Protein AF-A0A6P0Y544-F1 (afdb_monomer)

Nearest PDB structures (foldseek):
  5knd-assembly1_G  TM=3.732E-01  e=9.004E+00  Enterococcus hirae ATCC 9790

Mean predicted aligned error: 13.7 Å

Radius of gyration: 17.19 Å; Cα contacts (8 Å, |Δi|>4): 96; chains: 1; bounding box: 33×35×45 Å

Foldseek 3Di:
DDKDFDPVQLVVLVVDDPVVVVVDDPVVSVCRNRGIDDDPVPDDPLVVLQVVQVVVVCVVCVVVVHPPPPPPPCPPDDDPFPWHWHWDDDPPDTDTDTGTPVNVD

Sequence (105 aa):
MWILKSDESAEQGRQIPSEVKQTLSKDELEWLESGFYVELESFSPRKLLQVVSQGIAKTQAVANGYTSTSDNSLDSGDSSDDGIILIDIDDDNRNVGFFPSDSFG

Solvent-accessible surface area (backbone atoms only — not comparable to full-atom values): 6486 Å² total; per-residue (Å²): 108,46,79,48,73,41,72,66,44,15,52,52,42,67,66,54,55,69,78,59,57,71,75,48,54,74,69,57,49,52,42,25,45,71,2,47,48,70,50,70,84,48,44,56,71,68,56,52,51,45,54,50,42,52,51,53,53,53,54,49,27,59,73,70,74,43,83,76,72,80,73,79,76,77,73,91,68,96,68,97,73,76,49,43,69,46,79,48,74,55,101,89,49,82,45,77,44,79,41,56,62,74,79,81,114

pLDDT: mean 71.27, std 18.36, range [36.53, 94.38]

Secondary structure (DSSP, 8-state):
-EEEE-HHHHHHHHTS-HHHHTTS-HHHHHHHHTTEEEEGGGS-HHHHHHHHHHHHHHHHHHHTT-----------------PEEEEEEETTEEEEEEE-GGGG-

Structure (mmCIF, N/CA/C/O backbone):
data_AF-A0A6P0Y544-F1
#
_entry.id   AF-A0A6P0Y544-F1
#
loop_
_atom_site.group_PDB
_atom_site.id
_atom_site.type_symbol
_atom_site.label_atom_id
_atom_site.label_alt_id
_atom_site.label_comp_id
_atom_site.label_asym_id
_atom_site.label_entity_id
_atom_site.label_seq_id
_atom_site.pdbx_PDB_ins_code
_atom_site.Cartn_x
_atom_site.Cartn_y
_atom_site.Cartn_z
_atom_site.occupancy
_atom_site.B_iso_or_equiv
_atom_site.auth_seq_id
_atom_site.auth_comp_id
_atom_site.auth_asym_id
_atom_site.auth_atom_id
_atom_site.pdbx_PDB_model_num
ATOM 1 N N . MET A 1 1 ? 2.070 -11.009 -6.209 1.00 74.75 1 MET A N 1
ATOM 2 C CA . MET A 1 1 ? 1.286 -10.081 -5.373 1.00 74.75 1 MET A CA 1
ATOM 3 C C . MET A 1 1 ? 0.366 -10.903 -4.497 1.00 74.75 1 MET A C 1
ATOM 5 O O . MET A 1 1 ? -0.589 -11.488 -4.996 1.00 74.75 1 MET A O 1
ATOM 9 N N . TRP A 1 2 ? 0.703 -10.988 -3.220 1.00 86.88 2 TRP A N 1
ATOM 10 C CA . TRP A 1 2 ? -0.085 -11.644 -2.192 1.00 86.88 2 TRP A CA 1
ATOM 11 C C . TRP A 1 2 ? -0.724 -10.577 -1.319 1.00 86.88 2 TRP A C 1
ATOM 13 O O . TRP A 1 2 ? -0.051 -9.652 -0.864 1.00 86.88 2 TRP A O 1
ATOM 23 N N . ILE A 1 3 ? -2.035 -10.705 -1.143 1.00 90.19 3 ILE A N 1
ATOM 24 C CA . ILE A 1 3 ? -2.823 -9.875 -0.242 1.00 90.19 3 ILE A CA 1
ATOM 25 C C . ILE A 1 3 ? -3.148 -10.756 0.948 1.00 90.19 3 ILE A C 1
ATOM 27 O O . ILE A 1 3 ? -3.758 -11.816 0.792 1.00 90.19 3 ILE A O 1
ATOM 31 N N . LEU A 1 4 ? -2.715 -10.320 2.118 1.00 92.12 4 LEU A N 1
ATOM 32 C CA . LEU A 1 4 ? -2.926 -11.016 3.372 1.00 92.12 4 LEU A CA 1
ATOM 33 C C . LEU A 1 4 ? -3.761 -10.147 4.301 1.00 92.12 4 LEU A C 1
ATOM 35 O O . LEU A 1 4 ? -4.030 -8.980 4.018 1.00 92.12 4 LEU A O 1
ATOM 39 N N . LYS A 1 5 ? -4.212 -10.750 5.397 1.00 94.19 5 LYS A N 1
ATOM 40 C CA . LYS A 1 5 ? -5.045 -10.093 6.393 1.00 94.19 5 LYS A CA 1
ATOM 41 C C . LYS A 1 5 ? -4.512 -10.399 7.781 1.00 94.19 5 LYS A C 1
ATOM 43 O O . LYS A 1 5 ? -4.302 -11.567 8.100 1.00 94.19 5 LYS A O 1
ATOM 48 N N . SER A 1 6 ? -4.323 -9.372 8.600 1.00 93.81 6 SER A N 1
ATOM 49 C CA . SER A 1 6 ? -3.946 -9.543 10.002 1.00 93.81 6 SER A CA 1
ATOM 50 C C . SER A 1 6 ? -4.618 -8.499 10.893 1.00 93.81 6 SER A C 1
ATOM 52 O O . SER A 1 6 ? -4.912 -7.383 10.460 1.00 93.81 6 SER A O 1
ATOM 54 N N . ASP A 1 7 ? -4.847 -8.861 12.155 1.00 93.38 7 ASP A N 1
ATOM 55 C CA . ASP A 1 7 ? -5.406 -7.938 13.148 1.00 93.38 7 ASP A CA 1
ATOM 56 C C . ASP A 1 7 ? -4.424 -6.804 13.486 1.00 93.38 7 ASP A C 1
ATOM 58 O O . ASP A 1 7 ? -4.841 -5.677 13.752 1.00 93.38 7 ASP A O 1
ATOM 62 N N . GLU A 1 8 ? -3.116 -7.076 13.413 1.00 93.62 8 GLU A N 1
ATOM 63 C CA . GLU A 1 8 ? -2.066 -6.064 13.562 1.00 93.62 8 GLU A CA 1
ATOM 64 C C . GLU A 1 8 ? -2.169 -5.008 12.457 1.00 93.62 8 GLU A C 1
ATOM 66 O O . GLU A 1 8 ? -2.198 -3.813 12.745 1.00 93.62 8 GLU A O 1
ATOM 71 N N . SER A 1 9 ? -2.315 -5.434 11.198 1.00 91.88 9 SER A N 1
ATOM 72 C CA . SER A 1 9 ? -2.509 -4.516 10.073 1.00 91.88 9 SER A CA 1
ATOM 73 C C . SER A 1 9 ? -3.793 -3.699 10.210 1.00 91.88 9 SER A C 1
ATOM 75 O O . SER A 1 9 ? -3.790 -2.520 9.863 1.00 91.88 9 SER A O 1
ATOM 77 N N . ALA A 1 10 ? -4.868 -4.276 10.761 1.00 92.88 10 ALA A N 1
ATOM 78 C CA . ALA A 1 10 ? -6.113 -3.544 11.016 1.00 92.88 10 ALA A CA 1
ATOM 79 C C . ALA A 1 10 ? -5.906 -2.418 12.039 1.00 92.88 10 ALA A C 1
ATOM 81 O O . ALA A 1 10 ? -6.427 -1.313 11.883 1.00 92.88 10 ALA A O 1
ATOM 82 N N . GLU A 1 11 ? -5.133 -2.693 13.091 1.00 93.56 11 GLU A N 1
ATOM 83 C CA . GLU A 1 11 ? -4.798 -1.704 14.111 1.00 93.56 11 GLU A CA 1
ATOM 84 C C . GLU A 1 11 ? -3.897 -0.599 13.551 1.00 93.56 11 GLU A C 1
ATOM 86 O O . GLU A 1 11 ? -4.175 0.582 13.757 1.00 93.56 11 GLU A O 1
ATOM 91 N N . GLN A 1 12 ? -2.888 -0.961 12.755 1.00 91.19 12 GLN A N 1
ATOM 92 C CA . GLN A 1 12 ? -2.047 0.009 12.050 1.00 91.19 12 GLN A CA 1
ATOM 93 C C . GLN A 1 12 ? -2.877 0.895 11.109 1.00 91.19 12 GLN A C 1
ATOM 95 O O . GLN A 1 12 ? -2.706 2.111 11.118 1.00 91.19 12 GLN A O 1
ATOM 100 N N . GLY A 1 13 ? -3.835 0.319 10.369 1.00 88.38 13 GLY A N 1
ATOM 101 C CA . GLY A 1 13 ? -4.765 1.052 9.504 1.00 88.38 13 GLY A CA 1
ATOM 102 C C . GLY A 1 13 ? -5.594 2.099 10.257 1.00 88.38 13 GLY A C 1
ATOM 103 O O . GLY A 1 13 ? -5.759 3.231 9.795 1.00 88.38 13 GLY A O 1
ATOM 104 N N . ARG A 1 14 ? -6.045 1.772 11.475 1.00 89.81 14 ARG A N 1
ATOM 105 C CA . ARG A 1 14 ? -6.761 2.719 12.346 1.00 89.81 14 ARG A CA 1
ATOM 106 C C . ARG A 1 14 ? -5.865 3.845 12.867 1.00 89.81 14 ARG A C 1
ATOM 108 O O . ARG A 1 14 ? -6.356 4.966 13.026 1.00 89.81 14 ARG A O 1
ATOM 115 N N . GLN A 1 15 ? -4.580 3.573 13.092 1.00 92.38 15 GLN A N 1
ATOM 116 C CA . GLN A 1 15 ? -3.597 4.515 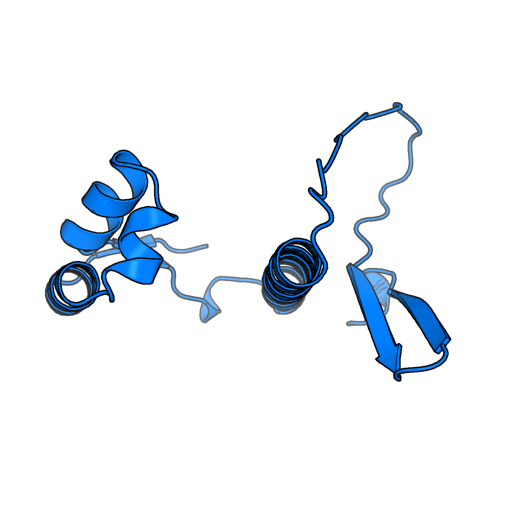13.646 1.00 92.38 15 GLN A CA 1
ATOM 117 C C . GLN A 1 15 ? -2.921 5.418 12.599 1.00 92.38 15 GLN A C 1
ATOM 119 O O . GLN A 1 15 ? -2.081 6.246 12.954 1.00 92.38 15 GLN A O 1
ATOM 124 N N . ILE A 1 16 ? -3.301 5.308 11.321 1.00 90.81 16 ILE A N 1
ATOM 125 C CA . ILE A 1 16 ? -2.778 6.167 10.252 1.00 90.81 16 ILE A CA 1
ATOM 126 C C . ILE A 1 16 ? -3.028 7.660 10.578 1.00 90.81 16 ILE A C 1
ATOM 128 O O . ILE A 1 16 ? -4.141 8.016 10.987 1.00 90.81 16 ILE A O 1
ATOM 132 N N . PRO A 1 17 ? -2.038 8.552 10.369 1.00 91.88 17 PRO A N 1
ATOM 133 C CA . PRO A 1 17 ? -2.193 9.993 10.569 1.00 91.88 17 PRO A CA 1
ATOM 134 C C . PRO A 1 17 ? -3.355 10.584 9.766 1.00 91.88 17 PRO A C 1
ATOM 136 O O . PRO A 1 17 ? -3.641 10.162 8.642 1.00 91.88 17 PRO A O 1
ATOM 139 N N . SER A 1 18 ? -4.020 11.600 10.314 1.00 86.56 18 SER A N 1
ATOM 140 C CA . SER A 1 18 ? -5.189 12.220 9.675 1.00 86.56 18 SER A CA 1
ATOM 141 C C . SER A 1 18 ? -4.881 12.842 8.316 1.00 86.56 18 SER A C 1
ATOM 143 O O . SER A 1 18 ? -5.739 12.835 7.438 1.00 86.56 18 SER A O 1
ATOM 145 N N . GLU A 1 19 ? -3.659 13.332 8.120 1.00 86.94 19 GLU A N 1
ATOM 146 C CA . GLU A 1 19 ? -3.181 13.894 6.858 1.00 86.94 19 GLU A CA 1
ATOM 147 C C . GLU A 1 19 ? -3.181 12.831 5.756 1.00 86.94 19 GLU A C 1
ATOM 149 O O . GLU A 1 19 ? -3.550 13.111 4.621 1.00 86.94 19 GLU A O 1
ATOM 154 N N . VAL A 1 20 ? -2.828 11.590 6.101 1.00 84.19 20 VAL A N 1
ATOM 155 C CA . VAL A 1 20 ? -2.827 10.459 5.167 1.00 84.19 20 VAL A CA 1
ATOM 156 C C . VAL A 1 20 ? -4.249 9.943 4.950 1.00 84.19 20 VAL A C 1
ATOM 158 O O . VAL A 1 20 ? -4.622 9.635 3.826 1.00 84.19 20 VAL A O 1
ATOM 161 N N . LYS A 1 21 ? -5.099 9.924 5.983 1.00 87.31 21 LYS A N 1
ATOM 162 C CA . LYS A 1 21 ? -6.513 9.542 5.812 1.00 87.31 21 LYS A CA 1
ATOM 163 C C . LYS A 1 21 ? -7.264 10.463 4.847 1.00 87.31 21 LYS A C 1
ATOM 165 O O . LYS A 1 21 ? -8.166 10.005 4.159 1.00 87.31 21 LYS A O 1
ATOM 170 N N . GLN A 1 22 ? -6.889 11.741 4.772 1.00 86.81 22 GLN A N 1
ATOM 171 C CA . GLN A 1 22 ? -7.492 12.704 3.843 1.00 86.81 22 GLN A CA 1
ATOM 172 C C . GLN A 1 22 ? -7.096 12.482 2.377 1.00 86.81 22 GLN A C 1
ATOM 174 O O . GLN A 1 22 ? -7.795 12.966 1.489 1.00 86.81 22 GLN A O 1
ATOM 179 N N . THR A 1 23 ? -5.994 11.773 2.108 1.00 86.25 23 THR A N 1
ATOM 180 C CA . THR A 1 23 ? -5.546 11.477 0.737 1.00 86.25 23 THR A CA 1
ATOM 181 C C . THR A 1 23 ? -6.084 10.151 0.201 1.00 86.25 23 THR A C 1
ATOM 183 O O . THR A 1 23 ? -5.938 9.883 -0.992 1.00 86.25 23 THR A O 1
ATOM 186 N N . LEU A 1 24 ? -6.718 9.348 1.059 1.00 86.56 24 LEU A N 1
ATOM 187 C CA . LEU A 1 24 ? -7.270 8.036 0.741 1.00 86.56 24 LEU A CA 1
ATOM 188 C C . LEU A 1 24 ? -8.775 8.120 0.473 1.00 86.56 24 LEU A C 1
ATOM 190 O O . LEU A 1 24 ? -9.510 8.882 1.105 1.00 86.56 24 LEU A O 1
ATOM 194 N N . SER A 1 25 ? -9.247 7.299 -0.458 1.00 90.88 25 SER A N 1
ATOM 195 C CA . SER A 1 25 ? -10.676 7.095 -0.672 1.00 90.88 25 SER A CA 1
ATOM 196 C C . SER A 1 25 ? -11.304 6.305 0.481 1.00 90.88 25 SER A C 1
ATOM 198 O O . SER A 1 25 ? -10.631 5.642 1.274 1.00 90.88 25 SER A O 1
ATOM 200 N N . LYS A 1 26 ? -12.636 6.354 0.566 1.00 89.75 26 LYS A N 1
ATOM 201 C CA . LYS A 1 26 ? -13.391 5.617 1.584 1.00 89.75 26 LYS A CA 1
ATOM 202 C C . LYS A 1 26 ? -13.153 4.104 1.496 1.00 89.75 26 LYS A C 1
ATOM 204 O O . LYS A 1 26 ? -13.001 3.462 2.530 1.00 89.75 26 LYS A O 1
ATOM 209 N N . ASP A 1 27 ? -13.080 3.573 0.280 1.00 92.31 27 ASP A N 1
ATOM 210 C CA . ASP A 1 27 ? -12.888 2.143 0.037 1.00 92.31 27 ASP A CA 1
ATOM 211 C C . ASP A 1 27 ? -11.474 1.699 0.448 1.00 92.31 27 ASP A C 1
ATOM 213 O O . ASP A 1 27 ? -11.297 0.628 1.022 1.00 92.31 27 ASP A O 1
ATOM 217 N N . GLU A 1 28 ? -10.462 2.546 0.224 1.00 90.69 28 GLU A N 1
ATOM 218 C CA . GLU A 1 28 ? -9.084 2.286 0.660 1.00 90.69 28 GLU A CA 1
ATOM 219 C C . GLU A 1 28 ? -8.946 2.328 2.187 1.00 90.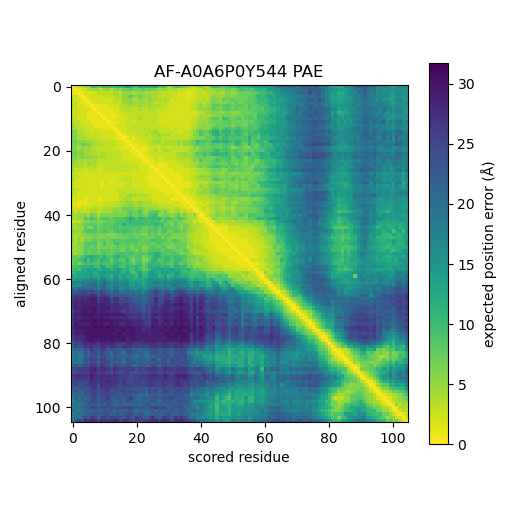69 28 GLU A C 1
ATOM 221 O O . GLU A 1 28 ? -8.252 1.494 2.767 1.00 90.69 28 GLU A O 1
ATOM 226 N N . LEU A 1 29 ? -9.635 3.259 2.854 1.00 91.69 29 LEU A N 1
ATOM 227 C CA . LEU A 1 29 ? -9.684 3.305 4.316 1.00 91.69 29 LEU A CA 1
ATOM 228 C C . LEU A 1 29 ? -10.350 2.057 4.898 1.00 91.69 29 LEU A C 1
ATOM 230 O O . LEU A 1 29 ? -9.798 1.450 5.811 1.00 91.69 29 LEU A O 1
ATOM 234 N N . GLU A 1 30 ? -11.491 1.635 4.348 1.00 93.62 30 GLU A N 1
ATOM 235 C CA . GLU A 1 30 ? -12.169 0.406 4.775 1.00 93.62 30 GLU A CA 1
ATOM 236 C C . GLU A 1 30 ? -11.279 -0.826 4.558 1.00 93.62 30 GLU A C 1
ATOM 238 O O . GLU A 1 30 ? -11.180 -1.696 5.427 1.00 93.62 30 GLU A O 1
ATOM 243 N N . TRP A 1 31 ? -10.559 -0.874 3.435 1.00 94.38 31 TRP A N 1
ATOM 244 C CA . TRP A 1 31 ? -9.607 -1.940 3.141 1.00 94.38 31 TRP A CA 1
ATOM 245 C C . TRP A 1 31 ? -8.484 -2.012 4.189 1.00 94.38 31 TRP A C 1
ATOM 247 O O . TRP A 1 31 ? -8.212 -3.092 4.720 1.00 94.38 31 TRP A O 1
ATOM 257 N N . LEU A 1 32 ? -7.896 -0.871 4.562 1.00 92.56 32 LEU A N 1
ATOM 258 C CA . LEU A 1 32 ? -6.846 -0.788 5.584 1.00 92.56 32 LEU A CA 1
ATOM 259 C C . LEU A 1 32 ? -7.368 -1.121 6.990 1.00 92.56 32 LEU A C 1
ATOM 261 O O . LEU A 1 32 ? -6.752 -1.906 7.708 1.00 92.56 32 LEU A O 1
ATOM 265 N N . GLU A 1 33 ? -8.523 -0.580 7.384 1.00 92.31 33 GLU A N 1
ATOM 266 C CA . GLU A 1 33 ? -9.131 -0.824 8.702 1.00 92.31 33 GLU A CA 1
ATOM 267 C C . GLU A 1 33 ? -9.623 -2.264 8.872 1.00 92.31 33 GLU A C 1
ATOM 269 O O . GLU A 1 33 ? -9.673 -2.779 9.993 1.00 92.31 33 GLU A O 1
ATOM 274 N N . SER A 1 34 ? -9.948 -2.940 7.767 1.00 93.31 34 SER A N 1
ATOM 275 C CA . SER A 1 34 ? -10.254 -4.370 7.773 1.00 93.31 34 SER A CA 1
ATOM 276 C C . SER A 1 34 ? -9.011 -5.249 7.967 1.00 93.31 34 SER A C 1
ATOM 278 O O . SER A 1 34 ? -9.153 -6.439 8.249 1.00 93.31 34 SER A O 1
ATOM 280 N N . GLY A 1 35 ? -7.808 -4.672 7.862 1.00 92.25 35 GLY A N 1
ATOM 281 C CA . GLY A 1 35 ? -6.531 -5.330 8.125 1.00 92.25 35 GLY A CA 1
ATOM 282 C C . GLY A 1 35 ? -5.901 -6.017 6.932 1.00 92.25 35 GLY A C 1
ATOM 283 O O . GLY A 1 35 ? -5.046 -6.884 7.124 1.00 92.25 35 GLY A O 1
ATOM 284 N N . PHE A 1 36 ? -6.311 -5.667 5.714 1.00 93.88 36 PHE A N 1
ATOM 285 C CA . PHE A 1 36 ? -5.605 -6.138 4.535 1.00 93.88 36 PHE A CA 1
ATOM 286 C C . PHE A 1 36 ? -4.260 -5.422 4.378 1.00 93.88 36 PHE A C 1
ATOM 288 O O . PHE A 1 36 ? -4.127 -4.226 4.632 1.00 93.88 36 PHE A O 1
ATOM 295 N N . TYR A 1 37 ? -3.255 -6.174 3.945 1.00 90.44 37 TYR A N 1
ATOM 296 C CA . TYR A 1 37 ? -1.936 -5.661 3.605 1.00 90.44 37 TYR A CA 1
ATOM 297 C C . TYR A 1 37 ? -1.353 -6.454 2.436 1.00 90.44 37 TYR A C 1
ATOM 299 O O . TYR A 1 37 ? -1.800 -7.560 2.119 1.00 90.44 37 TYR A O 1
ATOM 307 N N . VAL A 1 38 ? -0.357 -5.873 1.770 1.00 88.12 38 VAL A N 1
ATOM 308 C CA . VAL A 1 38 ? 0.317 -6.512 0.639 1.00 88.12 38 VAL A CA 1
ATOM 309 C C . VAL A 1 38 ? 1.741 -6.873 1.036 1.00 88.12 38 VAL A C 1
ATOM 311 O O 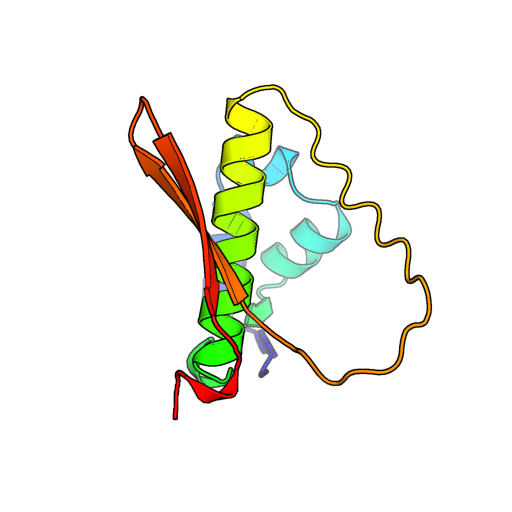. VAL A 1 38 ? 2.490 -6.015 1.499 1.00 88.12 38 VAL A O 1
ATOM 314 N N . GLU A 1 39 ? 2.140 -8.126 0.825 1.00 89.00 39 GLU A N 1
ATOM 315 C CA . GLU A 1 39 ? 3.526 -8.538 1.052 1.00 89.00 39 GLU A CA 1
ATOM 316 C C . GLU A 1 39 ? 4.415 -8.131 -0.119 1.00 89.00 39 GLU A C 1
ATOM 318 O O . GLU A 1 39 ? 4.230 -8.578 -1.256 1.00 89.00 39 GLU A O 1
ATOM 323 N N . LEU A 1 40 ? 5.416 -7.302 0.168 1.00 85.25 40 LEU A N 1
ATOM 324 C CA . LEU A 1 40 ? 6.340 -6.778 -0.837 1.00 85.25 40 LEU A CA 1
ATOM 325 C C . LEU A 1 40 ? 7.238 -7.870 -1.436 1.00 85.25 40 LEU A C 1
ATOM 327 O O . LEU A 1 40 ? 7.574 -7.792 -2.613 1.00 85.25 40 LEU A O 1
ATOM 331 N N . GLU A 1 41 ? 7.545 -8.930 -0.682 1.00 83.00 41 GLU A N 1
ATOM 332 C CA . GLU A 1 41 ? 8.331 -10.084 -1.157 1.00 83.00 41 GLU A CA 1
ATOM 333 C C . GLU A 1 41 ? 7.643 -10.846 -2.298 1.00 83.00 41 GLU A C 1
ATOM 335 O O . GLU A 1 41 ? 8.285 -11.520 -3.100 1.00 83.00 41 GLU A O 1
ATOM 340 N N . SER A 1 42 ? 6.321 -10.696 -2.418 1.00 81.81 42 SER A N 1
ATOM 341 C CA . SER A 1 42 ? 5.536 -11.286 -3.501 1.00 81.81 42 SER A CA 1
ATOM 342 C C . SER A 1 42 ? 5.609 -10.496 -4.821 1.00 81.81 42 SER A C 1
ATOM 344 O O . SER A 1 42 ? 4.959 -10.878 -5.807 1.00 81.81 42 SER A O 1
ATOM 346 N N . PHE A 1 43 ? 6.321 -9.365 -4.844 1.00 81.06 43 PHE A N 1
ATOM 347 C CA . PHE A 1 43 ? 6.567 -8.560 -6.038 1.00 81.06 43 PHE A CA 1
ATOM 348 C C . PHE A 1 43 ? 7.951 -8.835 -6.611 1.00 81.06 43 PHE A C 1
ATOM 350 O O . PHE A 1 43 ? 8.912 -9.080 -5.890 1.00 81.06 43 PHE A O 1
ATOM 357 N N . SER A 1 44 ? 8.073 -8.713 -7.934 1.00 83.62 44 SER A N 1
ATOM 358 C CA . SER A 1 44 ? 9.397 -8.631 -8.539 1.00 83.62 44 SER A CA 1
ATOM 359 C C . SER A 1 44 ? 10.089 -7.335 -8.085 1.00 83.62 44 SER A C 1
ATOM 361 O O . SER A 1 44 ? 9.417 -6.301 -7.975 1.00 83.62 44 SER A O 1
ATOM 363 N N . PRO A 1 45 ? 11.422 -7.338 -7.892 1.00 80.62 45 PRO A N 1
ATOM 364 C CA . PRO A 1 45 ? 12.179 -6.125 -7.573 1.00 80.62 45 PRO A CA 1
ATOM 365 C C . PRO A 1 45 ? 11.867 -4.960 -8.523 1.00 80.62 45 PRO A C 1
ATOM 367 O O . PRO A 1 45 ? 11.709 -3.822 -8.092 1.00 80.62 45 PRO A O 1
ATOM 370 N N . ARG A 1 46 ? 11.664 -5.264 -9.812 1.00 77.62 46 ARG A N 1
ATOM 371 C CA . ARG A 1 46 ? 11.276 -4.292 -10.846 1.00 77.62 46 ARG A CA 1
ATOM 372 C C . ARG A 1 46 ? 9.963 -3.586 -10.522 1.00 77.62 46 ARG A C 1
ATOM 374 O O . ARG A 1 46 ? 9.867 -2.371 -10.643 1.00 77.62 46 ARG A O 1
ATOM 381 N N . LYS A 1 47 ? 8.958 -4.340 -10.075 1.00 78.81 47 LYS A N 1
ATOM 382 C CA . LYS A 1 47 ? 7.642 -3.786 -9.759 1.00 78.81 47 LYS A CA 1
ATOM 383 C C . LYS A 1 47 ? 7.665 -2.956 -8.477 1.00 78.81 47 LYS A C 1
ATOM 385 O O . LYS A 1 47 ? 6.960 -1.955 -8.403 1.00 78.81 47 LYS A O 1
ATOM 390 N N . LEU A 1 48 ? 8.499 -3.325 -7.503 1.00 82.62 48 LEU A N 1
ATOM 391 C CA . LEU A 1 48 ? 8.735 -2.495 -6.318 1.00 82.62 48 LEU A CA 1
ATOM 392 C C . LEU A 1 48 ? 9.376 -1.159 -6.700 1.00 82.62 48 LEU A C 1
ATOM 394 O O . LEU A 1 48 ? 8.862 -0.114 -6.308 1.00 82.62 48 LEU A O 1
ATOM 398 N N . LEU A 1 49 ? 10.439 -1.186 -7.512 1.00 82.25 49 LEU A N 1
ATOM 399 C CA . LEU A 1 49 ? 11.093 0.030 -8.002 1.00 82.25 49 LEU A CA 1
ATOM 400 C C . LEU A 1 49 ? 10.109 0.925 -8.759 1.00 82.25 49 LEU A C 1
ATOM 402 O O . LEU A 1 49 ? 10.024 2.109 -8.462 1.00 82.25 49 LEU A O 1
ATOM 406 N N . GLN A 1 50 ? 9.298 0.356 -9.652 1.00 78.38 50 GLN A N 1
ATOM 407 C CA . GLN A 1 50 ? 8.285 1.105 -10.396 1.00 78.38 50 GLN A CA 1
ATOM 408 C C . GLN A 1 50 ? 7.299 1.842 -9.482 1.00 78.38 50 GLN A C 1
ATOM 410 O O . GLN A 1 50 ? 7.063 3.037 -9.662 1.00 78.38 50 GLN A O 1
ATOM 415 N N . VAL A 1 51 ? 6.733 1.141 -8.496 1.00 80.75 51 VAL A N 1
ATOM 416 C CA . VAL A 1 51 ? 5.755 1.717 -7.561 1.00 80.75 51 VAL A CA 1
ATOM 417 C C . VAL A 1 51 ? 6.393 2.822 -6.717 1.00 80.75 51 VAL A C 1
ATOM 419 O O . VAL A 1 51 ? 5.797 3.887 -6.547 1.00 80.75 51 VAL A O 1
ATOM 422 N N . VAL A 1 52 ? 7.617 2.608 -6.228 1.00 82.25 52 VAL A N 1
ATOM 423 C CA . VAL A 1 52 ? 8.345 3.602 -5.427 1.00 82.25 52 VAL A CA 1
ATOM 424 C C . VAL A 1 52 ? 8.681 4.840 -6.261 1.00 82.25 52 VAL A C 1
ATOM 426 O O . VAL A 1 52 ? 8.387 5.955 -5.831 1.00 82.25 52 VAL A O 1
ATOM 429 N N . SER A 1 53 ? 9.219 4.670 -7.472 1.00 76.88 53 SER A N 1
ATOM 430 C CA . SER A 1 53 ? 9.536 5.777 -8.383 1.00 76.88 53 SER A CA 1
ATOM 431 C C . SER A 1 53 ? 8.300 6.614 -8.719 1.00 76.88 53 SER A C 1
ATOM 433 O O . SER A 1 53 ? 8.353 7.843 -8.667 1.00 76.88 53 SER A O 1
ATOM 435 N N . GLN A 1 54 ? 7.161 5.967 -8.989 1.00 75.62 54 GLN A N 1
ATOM 436 C CA . GLN A 1 54 ? 5.891 6.654 -9.242 1.00 75.62 54 GLN A CA 1
ATOM 437 C C . GLN A 1 54 ? 5.395 7.424 -8.009 1.00 75.62 54 GLN A C 1
ATOM 439 O O . GLN A 1 54 ? 4.954 8.569 -8.131 1.00 75.62 54 GLN A O 1
ATOM 444 N N . GLY A 1 55 ? 5.496 6.828 -6.817 1.00 76.31 55 GLY A N 1
ATOM 445 C CA . GLY A 1 55 ? 5.125 7.476 -5.557 1.00 76.31 55 GLY A CA 1
ATOM 446 C C . GLY A 1 55 ? 5.967 8.720 -5.253 1.00 76.31 55 GLY A C 1
ATOM 447 O O . GLY A 1 55 ? 5.422 9.763 -4.877 1.00 76.31 55 GLY A O 1
ATOM 448 N N . ILE A 1 56 ? 7.281 8.644 -5.483 1.00 77.25 56 ILE A N 1
ATOM 449 C CA . ILE A 1 56 ? 8.206 9.777 -5.332 1.00 77.25 56 ILE A CA 1
ATOM 450 C C . ILE A 1 56 ? 7.851 10.889 -6.325 1.00 77.25 56 ILE A C 1
ATOM 452 O O . ILE A 1 56 ? 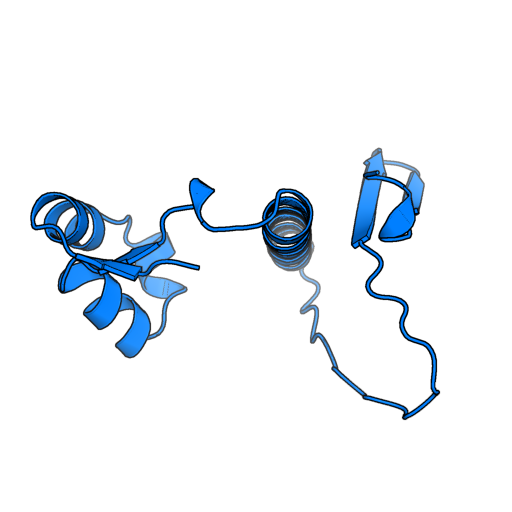7.677 12.039 -5.918 1.00 77.25 56 ILE A O 1
ATOM 456 N N . ALA A 1 57 ? 7.674 10.555 -7.605 1.00 71.69 57 ALA A N 1
ATOM 457 C CA . ALA A 1 57 ? 7.330 11.533 -8.635 1.00 71.69 57 ALA A CA 1
ATOM 458 C C . ALA A 1 57 ? 5.994 12.241 -8.342 1.00 71.69 57 ALA A C 1
ATOM 460 O O . ALA A 1 57 ? 5.897 13.463 -8.468 1.00 71.69 57 ALA A O 1
ATOM 461 N N . LYS A 1 58 ? 4.973 11.501 -7.884 1.00 68.06 58 LYS A N 1
ATOM 462 C CA . LYS A 1 58 ? 3.664 12.060 -7.508 1.00 68.06 58 LYS A CA 1
ATOM 463 C C . LYS A 1 58 ? 3.769 13.018 -6.321 1.00 68.06 58 LYS A C 1
ATOM 465 O O . LYS A 1 58 ? 3.173 14.092 -6.348 1.00 68.06 58 LYS A O 1
ATOM 470 N N . THR A 1 59 ? 4.537 12.653 -5.297 1.00 68.31 59 THR A N 1
ATOM 471 C CA . THR A 1 59 ? 4.727 13.494 -4.104 1.00 68.31 59 THR A CA 1
ATOM 472 C C . THR A 1 59 ? 5.439 14.801 -4.454 1.00 68.31 59 THR A C 1
ATOM 474 O O . THR A 1 59 ? 5.038 15.867 -3.991 1.00 68.31 59 THR A O 1
ATOM 477 N N . GLN A 1 60 ? 6.444 14.743 -5.332 1.00 64.56 60 GLN A N 1
ATOM 478 C CA . GLN A 1 60 ? 7.163 15.932 -5.793 1.00 64.56 60 GLN A CA 1
ATOM 479 C C . GLN A 1 60 ? 6.322 16.817 -6.723 1.00 64.56 60 GLN A C 1
ATOM 481 O O . GLN A 1 60 ? 6.390 18.039 -6.631 1.00 64.56 60 GLN A O 1
ATOM 486 N N . ALA A 1 61 ? 5.468 16.235 -7.570 1.00 60.34 61 ALA A N 1
ATOM 487 C CA . ALA A 1 61 ? 4.520 17.006 -8.375 1.00 60.34 61 ALA A CA 1
ATOM 488 C C . ALA A 1 61 ? 3.578 17.843 -7.489 1.00 60.34 61 ALA A C 1
ATOM 490 O O . ALA A 1 61 ? 3.409 19.044 -7.715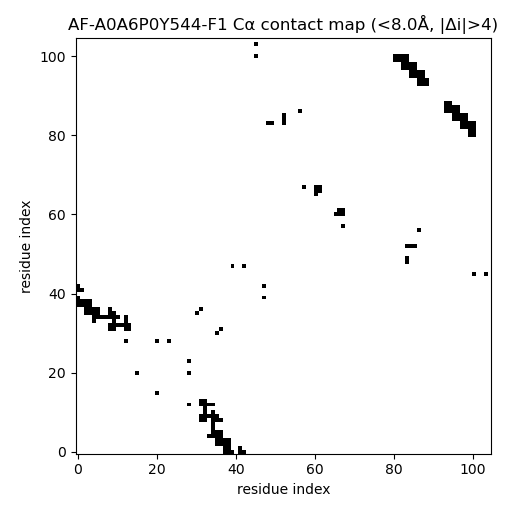 1.00 60.34 61 ALA A O 1
ATOM 491 N N . VAL A 1 62 ? 3.049 17.231 -6.421 1.00 59.47 62 VAL A N 1
ATOM 492 C CA . VAL A 1 62 ? 2.214 17.913 -5.421 1.00 59.47 62 VAL A CA 1
ATOM 493 C C . VAL A 1 62 ? 3.001 19.000 -4.678 1.00 59.47 62 VAL A C 1
ATOM 495 O O . VAL A 1 62 ? 2.485 20.104 -4.517 1.00 59.47 62 VAL A O 1
ATOM 498 N N . ALA A 1 63 ? 4.249 18.734 -4.275 1.00 59.88 63 ALA A N 1
ATOM 499 C CA . ALA A 1 63 ? 5.104 19.711 -3.591 1.00 59.88 63 ALA A CA 1
ATOM 500 C C . ALA A 1 63 ? 5.434 20.938 -4.461 1.00 59.88 63 ALA A C 1
ATOM 502 O O . ALA A 1 63 ? 5.508 22.057 -3.956 1.00 59.88 63 ALA A O 1
ATOM 503 N N . ASN A 1 64 ? 5.569 20.744 -5.773 1.00 58.91 64 ASN A N 1
ATOM 504 C CA . ASN A 1 64 ? 5.954 21.798 -6.709 1.00 58.91 64 ASN A CA 1
ATOM 505 C C . ASN A 1 64 ? 4.740 22.515 -7.339 1.00 58.91 64 ASN A C 1
ATOM 507 O O . ASN A 1 64 ? 4.918 23.346 -8.228 1.00 58.91 64 ASN A O 1
ATOM 511 N N . GLY A 1 65 ? 3.513 22.209 -6.894 1.00 48.31 65 GLY A N 1
ATOM 512 C CA . GLY A 1 65 ? 2.281 22.844 -7.376 1.00 48.31 65 GLY A CA 1
ATOM 513 C C . GLY A 1 65 ? 1.850 22.423 -8.785 1.00 48.31 65 GLY A C 1
ATOM 514 O O . GLY A 1 65 ? 0.946 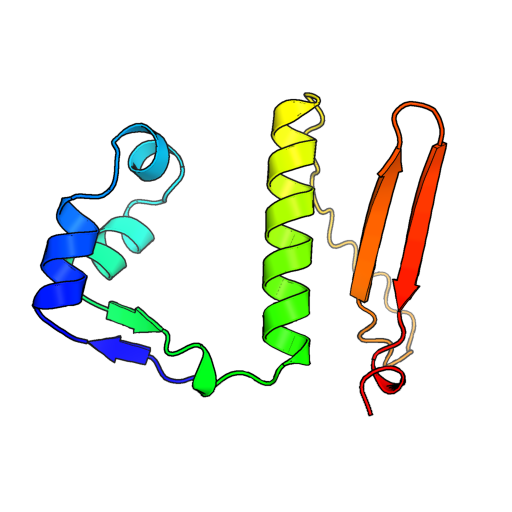23.034 -9.354 1.00 48.31 65 GLY A O 1
ATOM 515 N N . TYR A 1 66 ? 2.463 21.381 -9.353 1.00 48.72 66 TYR A N 1
ATOM 516 C CA . TYR A 1 66 ? 2.081 20.837 -10.651 1.00 48.72 66 TYR A CA 1
ATOM 517 C C . TYR A 1 66 ? 1.117 19.673 -10.429 1.00 48.72 66 TYR A C 1
ATOM 519 O O . TYR A 1 66 ? 1.484 18.624 -9.901 1.00 48.72 66 TYR A O 1
ATOM 527 N N . THR A 1 67 ? -0.138 19.827 -10.850 1.00 45.34 67 THR A N 1
ATOM 528 C CA . THR A 1 67 ? -1.042 18.683 -10.964 1.00 45.34 67 THR A CA 1
ATOM 529 C C . THR A 1 67 ? -0.528 17.820 -12.111 1.00 45.34 67 THR A C 1
ATOM 531 O O . THR A 1 67 ? -0.842 18.082 -13.271 1.00 45.34 67 THR A O 1
ATOM 534 N N . SER A 1 68 ? 0.300 16.817 -11.820 1.00 48.62 68 SER A N 1
ATOM 535 C CA . SER A 1 68 ? 0.608 15.773 -12.795 1.00 48.62 68 SER A CA 1
ATOM 536 C C . SER A 1 68 ? -0.664 14.967 -13.024 1.00 48.62 68 SER A C 1
ATOM 538 O O . SER A 1 68 ? -0.889 13.930 -12.404 1.00 48.62 68 SER A O 1
ATOM 540 N N . THR A 1 69 ? -1.533 15.469 -13.898 1.00 42.38 69 THR A N 1
ATOM 541 C CA . THR A 1 69 ? -2.460 14.626 -14.634 1.00 42.38 69 THR A CA 1
ATOM 542 C C . THR A 1 69 ? -1.579 13.704 -15.454 1.00 42.38 69 THR A C 1
ATOM 544 O O . THR A 1 69 ? -1.058 14.094 -16.496 1.00 42.38 69 THR A O 1
ATOM 547 N N . SER A 1 70 ? -1.351 12.495 -14.948 1.00 52.84 70 SER A N 1
ATOM 548 C CA . SER A 1 70 ? -0.983 11.354 -15.774 1.00 52.84 70 SER A CA 1
ATOM 549 C C . SER A 1 70 ? -2.155 11.099 -16.720 1.00 52.84 70 SER A C 1
ATOM 551 O O . SER A 1 70 ? -3.022 10.264 -16.468 1.00 52.84 70 SER A O 1
ATOM 553 N N . ASP A 1 71 ? -2.222 11.936 -17.750 1.00 36.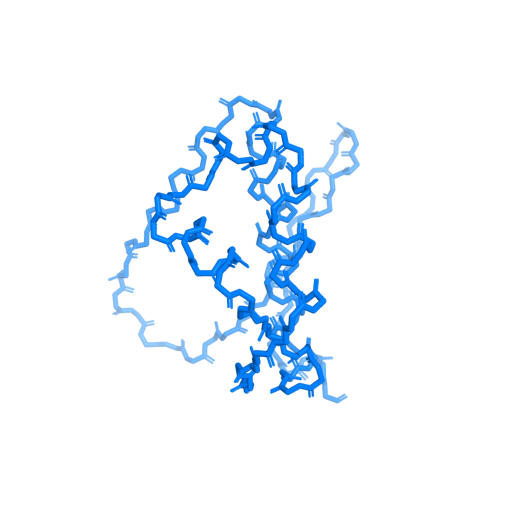53 71 ASP A N 1
ATOM 554 C CA . ASP A 1 71 ? -2.907 11.687 -18.998 1.00 36.53 71 ASP A CA 1
ATOM 555 C C . ASP A 1 71 ? -2.258 10.437 -19.588 1.00 36.53 71 ASP A C 1
ATOM 557 O O . ASP A 1 71 ? -1.179 10.470 -20.176 1.00 36.53 71 ASP A O 1
ATOM 561 N N . ASN A 1 72 ? -2.902 9.306 -19.331 1.00 49.38 72 ASN A N 1
ATOM 562 C CA . ASN A 1 72 ? -2.584 8.042 -19.958 1.00 49.38 72 ASN A CA 1
ATOM 563 C C . ASN A 1 72 ? -3.234 8.033 -21.354 1.00 49.38 72 ASN A C 1
ATOM 565 O O . ASN A 1 72 ? -4.120 7.222 -21.629 1.00 49.38 72 ASN A O 1
ATOM 569 N N . SER A 1 73 ? -2.849 8.973 -22.223 1.00 36.81 73 SER A N 1
ATOM 570 C CA . SER A 1 73 ? -3.176 8.932 -23.645 1.00 36.81 73 SER A CA 1
ATOM 571 C C . SER A 1 73 ? -2.348 7.809 -24.252 1.00 36.81 73 SER A C 1
ATOM 573 O O . SER A 1 73 ? -1.224 8.005 -24.710 1.00 36.81 73 SER A O 1
ATOM 575 N N . LEU A 1 74 ? -2.922 6.609 -24.202 1.00 46.91 74 LEU A N 1
ATOM 576 C CA . LEU A 1 74 ? -2.505 5.434 -24.953 1.00 46.91 74 LEU A CA 1
ATOM 577 C C . LEU A 1 74 ? -2.668 5.731 -26.453 1.00 46.91 74 LEU A C 1
ATOM 579 O O . LEU A 1 74 ? -3.626 5.285 -27.085 1.00 46.91 74 LEU A O 1
ATOM 583 N N . ASP A 1 75 ? -1.741 6.501 -27.024 1.00 36.66 75 ASP A N 1
ATOM 584 C CA . ASP A 1 75 ? -1.475 6.427 -28.455 1.00 36.66 75 ASP A CA 1
ATOM 585 C C . ASP A 1 75 ? -0.853 5.054 -28.709 1.00 36.66 75 ASP A C 1
ATOM 587 O O . ASP A 1 75 ? 0.190 4.694 -28.161 1.00 36.66 75 ASP A O 1
ATOM 591 N N . SER A 1 76 ? -1.596 4.228 -29.435 1.00 52.84 76 SER A N 1
ATOM 592 C CA . SER A 1 76 ? -1.285 2.823 -29.657 1.00 52.84 76 SER A CA 1
ATOM 593 C C . SER A 1 76 ? -0.131 2.708 -30.651 1.00 52.84 76 SER A C 1
ATOM 595 O O . SER A 1 76 ? -0.343 2.513 -31.844 1.00 52.84 76 SER A O 1
ATOM 597 N N . GLY A 1 77 ? 1.092 2.833 -30.141 1.00 41.16 77 GLY A N 1
ATOM 598 C CA . GLY A 1 77 ? 2.332 2.515 -30.834 1.00 41.16 77 GLY A CA 1
ATOM 599 C C . GLY A 1 77 ? 2.979 1.289 -30.202 1.00 41.16 77 GLY A C 1
ATOM 600 O O . GLY A 1 77 ? 3.621 1.390 -29.165 1.00 41.16 77 GLY A O 1
ATOM 601 N N . ASP A 1 78 ? 2.762 0.137 -30.827 1.00 53.19 78 ASP A N 1
ATOM 602 C CA . ASP A 1 78 ? 3.444 -1.142 -30.611 1.00 53.19 78 ASP A CA 1
ATOM 603 C C . ASP A 1 78 ? 4.924 -0.995 -30.199 1.00 53.19 78 ASP A C 1
ATOM 605 O O . ASP A 1 78 ? 5.773 -0.697 -31.037 1.00 53.19 78 ASP A O 1
ATOM 609 N N . SER A 1 79 ? 5.234 -1.188 -28.912 1.00 46.97 79 SER A N 1
ATOM 610 C CA . SER A 1 79 ? 6.537 -1.655 -28.411 1.00 46.97 79 SER A CA 1
ATOM 611 C C . SER A 1 79 ? 6.438 -2.005 -26.926 1.00 46.97 79 SER A C 1
ATOM 613 O O . SER A 1 79 ? 5.982 -1.215 -26.106 1.00 46.97 79 SER A O 1
ATOM 615 N N . SER A 1 80 ? 6.852 -3.225 -26.590 1.00 49.50 80 SER A N 1
ATOM 616 C CA . SER A 1 80 ? 6.873 -3.816 -25.245 1.00 49.50 80 SER A CA 1
ATOM 617 C C . SER A 1 80 ? 7.945 -3.196 -24.333 1.00 49.50 80 SER A C 1
ATOM 619 O O . SER A 1 80 ? 8.842 -3.896 -23.866 1.00 49.50 80 SER A O 1
ATOM 621 N N . ASP A 1 81 ? 7.888 -1.886 -24.117 1.00 53.28 81 ASP A N 1
ATOM 622 C CA . ASP A 1 81 ? 8.907 -1.127 -23.393 1.00 53.28 81 ASP A CA 1
ATOM 623 C C . ASP A 1 81 ? 8.397 -0.706 -22.004 1.00 53.28 81 ASP A C 1
ATOM 625 O O . ASP A 1 81 ? 7.975 0.423 -21.764 1.00 53.28 81 ASP A O 1
ATOM 629 N N . ASP A 1 82 ? 8.408 -1.653 -21.062 1.00 54.69 82 ASP A N 1
ATOM 630 C CA . ASP A 1 82 ? 8.035 -1.432 -19.657 1.00 54.69 82 ASP A CA 1
ATOM 631 C C . ASP A 1 82 ? 9.196 -0.781 -18.867 1.00 54.69 82 ASP A C 1
ATOM 633 O O . ASP A 1 82 ? 9.658 -1.305 -17.843 1.00 54.69 82 ASP A O 1
ATOM 637 N N . GLY A 1 83 ? 9.757 0.319 -19.372 1.00 55.09 83 GLY A N 1
ATOM 638 C CA . GLY A 1 83 ? 10.875 1.020 -18.736 1.00 55.09 83 GLY A CA 1
ATOM 639 C C . GLY A 1 83 ? 10.486 1.781 -17.463 1.00 55.09 83 GLY A C 1
ATOM 640 O O . GLY A 1 83 ? 9.342 2.198 -17.276 1.00 55.09 83 GLY A O 1
ATOM 641 N N . ILE A 1 84 ? 11.455 1.985 -16.566 1.00 55.53 84 ILE A N 1
ATOM 642 C CA . ILE A 1 84 ? 11.293 2.806 -15.359 1.00 55.53 84 ILE A CA 1
ATOM 643 C C . ILE A 1 84 ? 11.889 4.190 -15.613 1.00 55.53 84 ILE A C 1
ATOM 645 O O . ILE A 1 84 ? 13.063 4.317 -15.959 1.00 55.53 84 ILE A O 1
ATOM 649 N N . ILE A 1 85 ? 11.090 5.234 -15.392 1.00 60.38 85 ILE A N 1
ATOM 650 C CA . ILE A 1 85 ? 11.553 6.623 -15.426 1.00 60.38 85 ILE A CA 1
ATOM 651 C C . ILE A 1 85 ? 11.981 7.015 -14.009 1.00 60.38 85 ILE A C 1
ATOM 653 O O . ILE A 1 85 ? 11.157 7.053 -13.093 1.00 60.38 85 ILE A O 1
ATOM 657 N N . LEU A 1 86 ? 13.268 7.310 -13.828 1.00 55.75 86 LEU A N 1
ATOM 658 C CA . LEU A 1 86 ? 13.815 7.885 -12.600 1.00 55.75 86 LEU A CA 1
ATOM 659 C C . LEU A 1 86 ? 14.154 9.351 -12.876 1.00 55.75 86 LEU A C 1
ATOM 661 O O . LEU A 1 86 ? 14.906 9.664 -13.798 1.00 55.75 86 LEU A O 1
ATOM 665 N N . ILE A 1 87 ? 13.563 10.249 -12.092 1.00 57.03 87 ILE A N 1
ATOM 666 C CA . ILE A 1 87 ? 13.799 11.688 -12.203 1.00 57.03 87 ILE A CA 1
ATOM 667 C C . ILE A 1 87 ? 14.800 12.062 -11.112 1.00 57.03 87 ILE A C 1
ATOM 669 O O . ILE A 1 87 ? 14.465 11.996 -9.930 1.00 57.03 87 ILE A O 1
ATOM 673 N N . ASP A 1 88 ? 16.015 12.419 -11.521 1.00 45.44 88 ASP A N 1
ATOM 674 C CA . ASP A 1 88 ? 17.054 12.953 -10.643 1.00 45.44 88 ASP A CA 1
ATOM 675 C C . ASP A 1 88 ? 17.019 14.483 -10.735 1.00 45.44 88 ASP A C 1
ATOM 677 O O . ASP A 1 88 ? 17.082 15.055 -11.831 1.00 45.44 88 ASP A O 1
ATOM 681 N N . ILE A 1 89 ? 16.799 15.141 -9.597 1.00 49.78 89 ILE A N 1
ATOM 682 C CA . ILE A 1 89 ? 16.611 16.593 -9.519 1.00 49.78 89 ILE A CA 1
ATOM 683 C C . ILE A 1 89 ? 17.647 17.145 -8.545 1.00 49.78 89 ILE A C 1
ATOM 685 O O . ILE A 1 89 ? 17.376 17.291 -7.354 1.00 49.78 89 ILE A O 1
ATOM 689 N N . ASP A 1 90 ? 18.825 17.462 -9.077 1.00 46.56 90 ASP A N 1
ATOM 690 C CA . ASP A 1 90 ? 19.691 18.482 -8.491 1.00 46.56 90 ASP A CA 1
ATOM 691 C C . ASP A 1 90 ? 19.100 19.865 -8.820 1.00 46.56 90 ASP A C 1
ATOM 693 O O . ASP A 1 90 ? 18.536 20.063 -9.900 1.00 46.56 90 ASP A O 1
ATOM 697 N N . ASP A 1 91 ? 19.225 20.812 -7.884 1.00 51.25 91 ASP A N 1
ATOM 698 C CA . ASP A 1 91 ? 18.554 22.132 -7.841 1.00 51.25 91 ASP A CA 1
ATOM 699 C C . ASP A 1 91 ? 18.624 22.933 -9.166 1.00 51.25 91 ASP A C 1
ATOM 701 O O . ASP A 1 91 ? 17.718 23.704 -9.481 1.00 51.25 91 ASP A O 1
ATOM 705 N N . ASP A 1 92 ? 19.637 22.669 -9.999 1.00 52.88 92 ASP A N 1
ATOM 706 C CA . ASP A 1 92 ? 19.893 23.357 -11.270 1.00 52.88 92 ASP A CA 1
ATOM 707 C C . ASP A 1 92 ? 19.728 22.492 -12.541 1.00 52.88 92 ASP A C 1
ATOM 709 O O . ASP A 1 92 ? 19.765 23.028 -13.653 1.00 52.88 92 ASP A O 1
ATOM 713 N N . ASN A 1 93 ? 19.540 21.168 -12.443 1.00 49.50 93 ASN A N 1
ATOM 714 C CA . ASN A 1 93 ? 19.498 20.290 -13.621 1.00 49.50 93 ASN A CA 1
ATOM 715 C C . ASN A 1 93 ? 18.535 19.107 -13.440 1.00 49.50 93 ASN A C 1
ATOM 717 O O . ASN A 1 93 ? 18.779 18.199 -12.651 1.00 49.50 93 ASN A O 1
ATOM 721 N N . ARG A 1 94 ? 17.450 19.082 -14.227 1.00 52.75 94 ARG A N 1
ATOM 722 C CA . ARG A 1 94 ? 16.516 17.946 -14.260 1.00 52.75 94 ARG A CA 1
ATOM 723 C C . ARG A 1 94 ? 17.028 16.898 -15.240 1.00 52.75 94 ARG A C 1
ATOM 725 O O . ARG A 1 94 ? 16.866 17.065 -16.449 1.00 52.75 94 ARG A O 1
ATOM 732 N N . ASN A 1 95 ? 17.608 15.819 -14.727 1.00 52.47 95 ASN A N 1
ATOM 733 C CA . ASN A 1 95 ? 18.003 14.680 -15.543 1.00 52.47 95 ASN A CA 1
ATOM 734 C C . ASN A 1 95 ? 16.904 13.608 -15.498 1.00 52.47 95 ASN A C 1
ATOM 736 O O . ASN A 1 95 ? 16.557 13.091 -14.436 1.00 52.47 95 ASN A O 1
ATOM 740 N N . VAL A 1 96 ? 16.336 13.280 -16.660 1.00 54.88 96 VAL A N 1
ATOM 741 C CA . VAL A 1 96 ? 15.353 12.197 -16.788 1.00 54.88 96 VAL A CA 1
ATOM 742 C C . VAL A 1 96 ? 16.096 10.955 -17.260 1.00 54.88 96 VAL A C 1
ATOM 744 O O . VAL A 1 96 ? 16.462 10.846 -18.429 1.00 54.88 96 VAL A O 1
ATOM 747 N N . GLY A 1 97 ? 16.342 10.029 -16.336 1.00 58.88 97 GLY A N 1
ATOM 748 C CA . GLY A 1 97 ? 16.942 8.738 -16.639 1.00 58.88 97 GLY A CA 1
ATOM 749 C C . GLY A 1 97 ? 15.866 7.744 -17.057 1.00 58.88 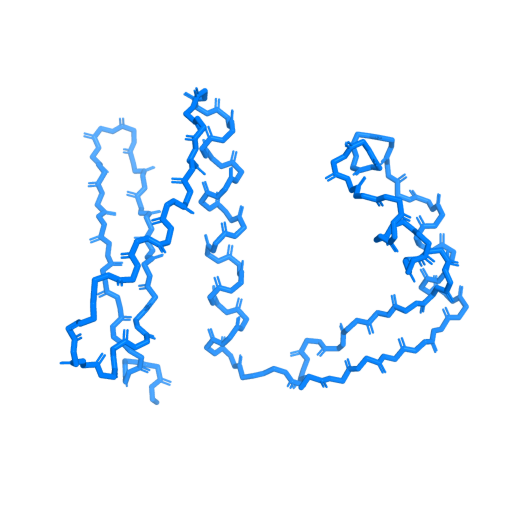97 GLY A C 1
ATOM 750 O O . GLY A 1 97 ? 14.989 7.402 -16.262 1.00 58.88 97 GLY A O 1
ATOM 751 N N . PHE A 1 98 ? 15.935 7.276 -18.301 1.00 54.06 98 PHE A N 1
ATOM 752 C CA . PHE A 1 98 ? 15.135 6.149 -18.762 1.00 54.06 98 PHE A CA 1
ATOM 753 C C . PHE A 1 98 ? 15.921 4.854 -18.554 1.00 54.06 98 PHE A C 1
ATOM 755 O O . PHE A 1 98 ? 17.010 4.693 -19.107 1.00 54.06 98 PHE A O 1
ATOM 762 N N . PHE A 1 99 ? 15.372 3.944 -17.754 1.00 58.69 99 PHE A N 1
ATOM 763 C CA . PHE A 1 99 ? 15.975 2.644 -17.489 1.00 58.69 99 PHE A CA 1
ATOM 764 C C . PHE A 1 99 ? 15.119 1.557 -18.140 1.00 58.69 99 PHE A C 1
ATOM 766 O O . PHE A 1 99 ? 14.019 1.284 -17.644 1.00 58.69 99 PHE A O 1
ATOM 773 N N . PRO A 1 100 ? 15.593 0.935 -19.234 1.00 57.25 100 PRO A N 1
ATOM 774 C CA . PRO A 1 100 ? 14.869 -0.164 -19.851 1.00 57.25 100 PRO A CA 1
ATOM 775 C C . PRO A 1 100 ? 14.811 -1.357 -18.888 1.00 57.25 100 PRO A C 1
ATOM 777 O O . PRO A 1 100 ? 15.699 -1.566 -18.053 1.00 57.25 100 PRO A O 1
ATOM 780 N N . SER A 1 101 ? 13.730 -2.138 -18.960 1.00 53.03 101 SER A N 1
ATOM 781 C CA . SER A 1 101 ? 13.451 -3.198 -17.981 1.00 53.03 101 SER A CA 1
ATOM 782 C C . SER A 1 101 ? 14.525 -4.291 -17.968 1.00 53.03 101 SER A C 1
ATOM 784 O O . SER A 1 101 ? 14.679 -4.981 -16.963 1.00 53.03 101 SER A O 1
ATOM 786 N N . ASP A 1 102 ? 15.264 -4.468 -19.062 1.00 60.09 102 ASP A N 1
ATOM 787 C CA . ASP A 1 102 ? 16.360 -5.428 -19.222 1.00 60.09 102 ASP A CA 1
ATOM 788 C C . ASP A 1 102 ? 17.628 -5.076 -18.421 1.00 60.09 102 ASP A C 1
ATOM 790 O O . ASP A 1 102 ? 18.419 -5.968 -18.127 1.00 60.09 102 ASP A O 1
ATOM 794 N N . SER A 1 103 ? 17.785 -3.822 -17.984 1.00 58.88 103 SER A N 1
ATOM 795 C CA . SER A 1 103 ? 18.958 -3.352 -17.228 1.00 58.88 103 SER A CA 1
ATOM 796 C C . SER A 1 103 ? 19.046 -3.894 -15.798 1.00 58.88 103 SER A C 1
ATOM 798 O O . SER A 1 103 ? 20.105 -3.827 -15.180 1.00 58.88 103 SER A O 1
ATOM 800 N N . PHE A 1 104 ? 17.957 -4.454 -15.264 1.00 59.34 104 PHE A N 1
ATOM 801 C CA . PHE A 1 104 ? 17.916 -5.079 -13.934 1.00 59.34 104 PHE A CA 1
ATOM 802 C C . 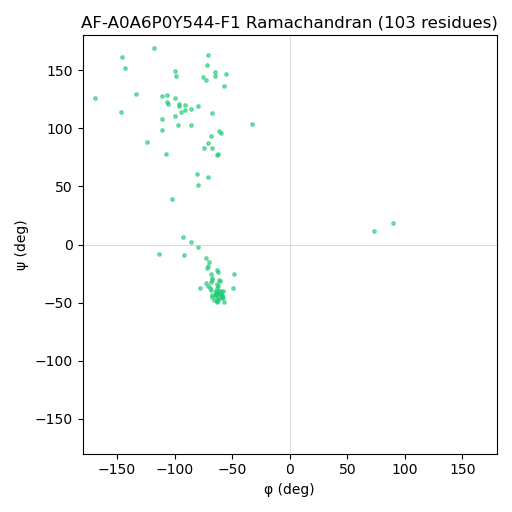PHE A 1 104 ? 17.970 -6.612 -14.029 1.00 59.34 104 PHE A C 1
ATOM 804 O O . PHE A 1 104 ? 17.177 -7.299 -13.376 1.00 59.34 104 PHE A O 1
ATOM 811 N N . GLY A 1 105 ? 18.782 -7.134 -14.951 1.00 42.84 105 GLY A N 1
ATOM 812 C CA . GLY A 1 105 ? 19.015 -8.566 -15.169 1.00 42.84 105 GLY A CA 1
ATOM 813 C C . GLY A 1 105 ? 20.037 -9.152 -14.208 1.00 42.84 105 GLY A C 1
ATOM 814 O O . GLY A 1 105 ? 21.083 -8.500 -14.002 1.00 42.84 105 GLY A O 1
#